Protein AF-A0A7Y8J894-F1 (afdb_monomer_lite)

pLDDT: mean 95.75, std 5.23, range [66.56, 98.44]

Foldseek 3Di:
DDDDPVRVVVVCVVPDDPVNDDPVRVVVVVVVVVVVVVCCVVCCPPPVNVVVVVVVVVVD

Secondary structure (DSSP, 8-state):
-PPPHHHHHHHHHHH--GGGS-HHHHHHHHHHHHHHHHHHHHHTTSHHHHHHHHHHHTT-

Sequence (60 aa):
MNKSISRTISEFAVNLQYKDLPKDVIHEVKRYLYDSIGCAFGGFHTKDVRIIRNIYHDMG

Structure (mmCIF, N/CA/C/O backbone):
data_AF-A0A7Y8J894-F1
#
_entry.id   AF-A0A7Y8J894-F1
#
loop_
_atom_site.group_PDB
_atom_site.id
_atom_site.type_symbol
_atom_site.label_atom_id
_atom_site.label_alt_id
_atom_site.label_comp_id
_atom_site.label_asym_id
_atom_site.label_entity_id
_atom_site.label_seq_id
_atom_site.pdbx_PDB_ins_code
_atom_site.Cartn_x
_atom_site.Cartn_y
_atom_site.Cartn_z
_atom_site.occupancy
_atom_site.B_iso_or_equiv
_atom_site.auth_seq_id
_atom_site.auth_comp_id
_atom_site.auth_asym_id
_atom_site.auth_atom_id
_atom_site.pdbx_PDB_model_num
ATOM 1 N N . MET A 1 1 ? -2.415 -7.107 32.567 1.00 66.56 1 MET A N 1
ATOM 2 C CA . MET A 1 1 ? -1.329 -7.080 31.561 1.00 66.56 1 MET A CA 1
ATOM 3 C C . MET A 1 1 ? -1.719 -6.113 30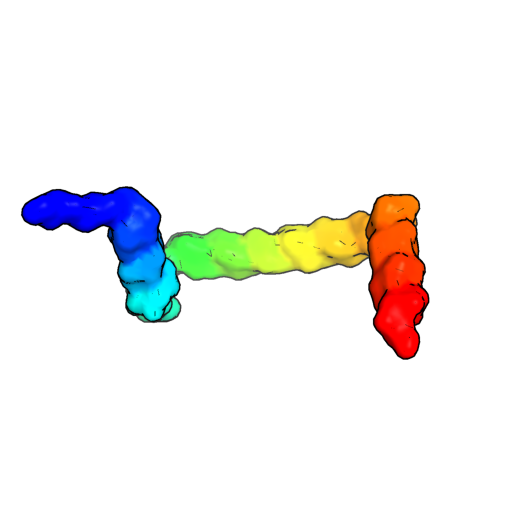.460 1.00 66.56 1 MET A C 1
ATOM 5 O O . MET A 1 1 ? -2.849 -6.194 29.995 1.00 66.56 1 MET A O 1
ATOM 9 N N . ASN A 1 2 ? -0.821 -5.213 30.059 1.00 85.38 2 ASN A N 1
ATOM 10 C CA . ASN A 1 2 ? -1.057 -4.353 28.898 1.00 85.38 2 ASN A CA 1
ATOM 11 C C . ASN A 1 2 ? -0.996 -5.186 27.612 1.00 85.38 2 ASN A C 1
ATOM 13 O O . ASN A 1 2 ? -0.223 -6.143 27.530 1.00 85.38 2 ASN A O 1
ATOM 17 N N . LYS A 1 3 ? -1.822 -4.836 26.620 1.00 93.12 3 LYS A N 1
ATOM 18 C CA . LYS A 1 3 ? -1.755 -5.452 25.289 1.00 93.12 3 LYS A CA 1
ATOM 19 C C . LYS A 1 3 ? -0.376 -5.187 24.679 1.00 93.12 3 LYS A C 1
ATOM 21 O O . LYS A 1 3 ? 0.203 -4.123 24.896 1.00 93.12 3 LYS A O 1
ATOM 26 N N . SER A 1 4 ? 0.142 -6.143 23.910 1.00 97.25 4 SER A N 1
ATOM 27 C CA . SER A 1 4 ? 1.341 -5.897 23.106 1.00 97.25 4 SER A CA 1
ATOM 28 C C . SER A 1 4 ? 1.040 -4.865 22.016 1.00 97.25 4 SER A C 1
ATOM 30 O O . SER A 1 4 ? -0.099 -4.746 21.562 1.00 97.25 4 SER A O 1
ATOM 32 N N . ILE A 1 5 ? 2.067 -4.149 21.552 1.00 97.38 5 ILE A N 1
ATOM 33 C CA . ILE A 1 5 ? 1.923 -3.168 20.465 1.00 97.38 5 ILE A CA 1
ATOM 34 C C . ILE A 1 5 ? 1.344 -3.837 19.212 1.00 97.38 5 ILE A C 1
ATOM 36 O O . ILE A 1 5 ? 0.397 -3.321 18.620 1.00 97.38 5 ILE A O 1
ATOM 40 N N . SER A 1 6 ? 1.835 -5.029 18.859 1.00 97.88 6 SER A N 1
ATOM 41 C CA . SER A 1 6 ? 1.310 -5.802 17.730 1.00 97.88 6 SER A CA 1
ATOM 42 C C . SER A 1 6 ? -0.179 -6.099 17.890 1.00 97.88 6 SER A C 1
ATOM 44 O O . SER A 1 6 ? -0.931 -5.957 16.932 1.00 97.88 6 SER A O 1
ATOM 46 N N . ARG A 1 7 ? -0.632 -6.446 19.106 1.00 97.69 7 ARG A N 1
ATOM 47 C CA . ARG A 1 7 ? -2.054 -6.702 19.359 1.00 97.69 7 ARG A CA 1
ATOM 48 C C . ARG A 1 7 ? -2.898 -5.444 19.155 1.00 97.69 7 ARG A C 1
ATOM 50 O O . ARG A 1 7 ? -3.961 -5.546 18.552 1.00 97.69 7 ARG A O 1
ATOM 57 N N . THR A 1 8 ? -2.422 -4.283 19.598 1.00 97.88 8 THR A N 1
ATOM 58 C CA . THR A 1 8 ? -3.106 -2.997 19.391 1.00 97.88 8 THR A CA 1
ATOM 59 C C . THR A 1 8 ? -3.227 -2.648 17.905 1.00 97.88 8 THR A C 1
ATOM 61 O O . THR A 1 8 ? -4.310 -2.290 17.449 1.00 97.88 8 THR A O 1
ATOM 64 N N . ILE A 1 9 ? -2.148 -2.804 17.129 1.00 98.06 9 ILE A N 1
ATOM 65 C CA . ILE A 1 9 ? -2.152 -2.510 15.685 1.00 98.06 9 ILE A CA 1
ATOM 66 C C . ILE A 1 9 ? -3.075 -3.475 14.935 1.00 98.06 9 ILE A C 1
ATOM 68 O O . ILE A 1 9 ? -3.875 -3.036 14.111 1.00 98.06 9 ILE A O 1
ATOM 72 N N . SER A 1 10 ? -3.012 -4.776 15.238 1.00 98.12 10 SER A N 1
ATOM 73 C CA . SER A 1 10 ? -3.901 -5.767 14.627 1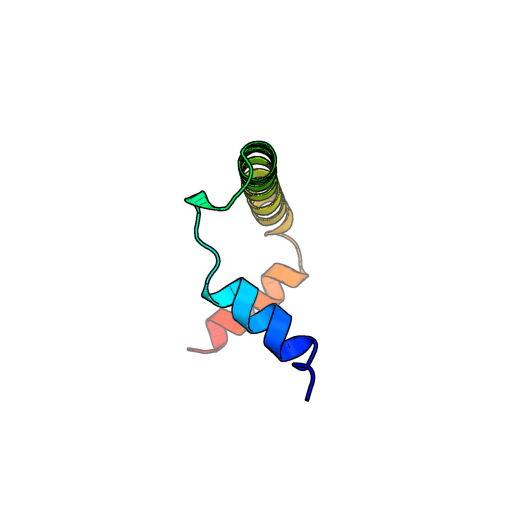.00 98.12 10 SER A CA 1
ATOM 74 C C . SER A 1 10 ? -5.368 -5.463 14.904 1.00 98.12 10 SER A C 1
ATOM 76 O O . SER A 1 10 ? -6.176 -5.523 13.987 1.00 98.12 10 SER A O 1
ATOM 78 N N . GLU A 1 11 ? -5.721 -5.117 16.145 1.00 97.88 11 GLU A N 1
ATOM 79 C CA . GLU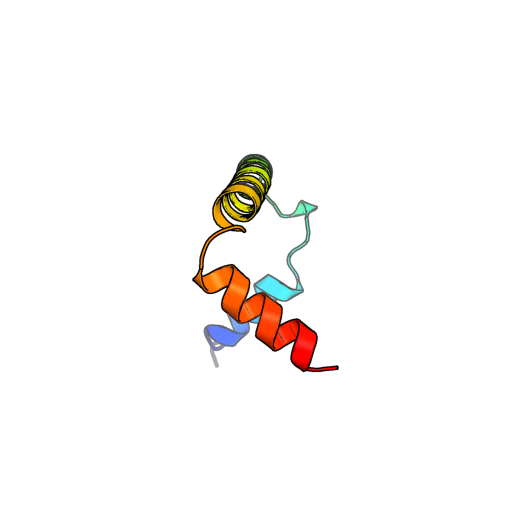 A 1 11 ? -7.100 -4.776 16.504 1.00 97.88 11 GLU A CA 1
ATOM 80 C C . GLU A 1 11 ? -7.594 -3.517 15.785 1.00 97.88 11 GLU A C 1
ATOM 82 O O . GLU A 1 11 ? -8.743 -3.498 15.352 1.00 97.88 11 GLU A O 1
ATOM 87 N N . PHE A 1 12 ? -6.750 -2.499 15.604 1.00 97.69 12 PHE A N 1
ATOM 88 C CA . PHE A 1 12 ? -7.097 -1.350 14.766 1.00 97.69 12 PHE A CA 1
ATOM 89 C C . PHE A 1 12 ? -7.335 -1.778 13.311 1.00 97.69 12 PHE A C 1
ATOM 91 O O . PHE A 1 12 ? -8.400 -1.513 12.761 1.00 97.69 12 PHE A O 1
ATOM 98 N N . ALA A 1 13 ? -6.383 -2.496 12.708 1.00 97.62 13 ALA A N 1
ATOM 99 C CA . ALA A 1 13 ? -6.423 -2.853 11.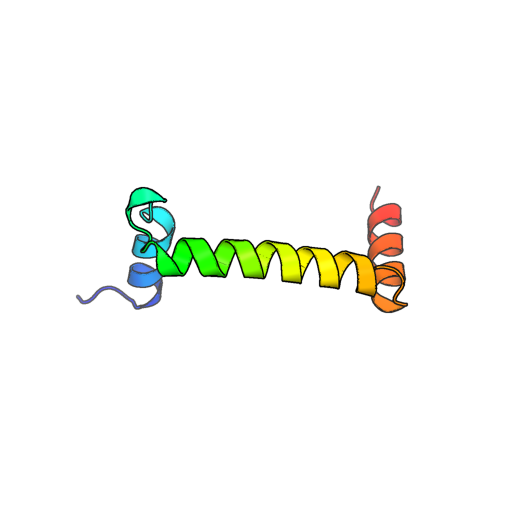291 1.00 97.62 13 ALA A CA 1
ATOM 100 C C . ALA A 1 13 ? -7.641 -3.713 10.913 1.00 97.62 13 ALA A C 1
ATOM 102 O O . ALA A 1 13 ? -8.225 -3.501 9.855 1.00 97.62 13 ALA A O 1
ATOM 103 N N . VAL A 1 14 ? -8.042 -4.664 11.767 1.00 98.06 14 VAL A N 1
ATOM 104 C CA . VAL A 1 14 ? -9.180 -5.558 11.473 1.00 98.06 14 VAL A CA 1
ATOM 105 C C . VAL A 1 14 ? -10.545 -4.921 11.728 1.00 98.06 14 VAL A C 1
ATOM 107 O O . VAL A 1 14 ? -11.534 -5.387 11.170 1.00 98.06 14 VAL A O 1
ATOM 110 N N . ASN A 1 15 ? -10.620 -3.891 12.578 1.00 98.38 15 ASN A N 1
ATOM 111 C CA . ASN A 1 15 ? -11.886 -3.239 12.932 1.00 98.38 15 ASN A CA 1
ATOM 112 C C . ASN A 1 15 ? -12.119 -1.915 12.194 1.00 98.38 15 ASN A C 1
ATOM 114 O O . ASN A 1 15 ? -13.233 -1.399 12.244 1.00 98.38 15 ASN A O 1
ATOM 118 N N . LEU A 1 16 ? -11.100 -1.360 11.531 1.00 97.81 16 LEU A N 1
ATOM 119 C CA . LEU A 1 16 ? -11.207 -0.103 10.797 1.00 97.81 16 LEU A CA 1
ATOM 120 C C . LEU A 1 16 ? -12.248 -0.209 9.675 1.00 97.81 16 LEU A C 1
ATOM 122 O O . LEU A 1 16 ? -12.144 -1.057 8.787 1.00 97.81 16 LEU A O 1
ATOM 126 N N . GLN A 1 17 ? -13.232 0.687 9.682 1.00 98.25 17 GLN A N 1
ATOM 127 C CA . GLN A 1 17 ? -14.231 0.807 8.627 1.00 98.25 17 GLN A CA 1
ATOM 128 C C . GLN A 1 17 ? -14.012 2.092 7.829 1.00 98.25 17 GLN A C 1
ATOM 130 O O . GLN A 1 17 ? -13.507 3.092 8.330 1.00 98.25 17 GLN A O 1
ATOM 135 N N . TYR A 1 18 ? -14.464 2.109 6.573 1.00 97.12 18 TYR A N 1
ATOM 136 C CA . TYR A 1 18 ? -14.324 3.290 5.713 1.00 97.12 18 TYR A CA 1
ATOM 137 C C . TYR A 1 18 ? -14.955 4.557 6.318 1.00 97.12 18 TYR A C 1
ATOM 139 O O . TYR A 1 18 ? -14.428 5.652 6.152 1.00 97.12 18 TYR A O 1
ATOM 147 N N . LYS A 1 19 ? -16.067 4.414 7.052 1.00 97.81 19 LYS A N 1
ATOM 148 C CA . LYS A 1 19 ? -16.754 5.529 7.728 1.00 97.81 19 LYS A CA 1
ATOM 149 C C . LYS A 1 19 ? -15.927 6.169 8.851 1.00 97.81 19 LYS A C 1
ATOM 151 O O . LYS A 1 19 ? -16.220 7.296 9.232 1.00 97.81 19 LYS A O 1
ATOM 156 N N . ASP A 1 20 ? -14.932 5.450 9.368 1.00 97.88 20 ASP A N 1
ATOM 157 C CA . ASP A 1 20 ? -14.050 5.924 10.435 1.00 97.88 20 ASP A CA 1
ATOM 158 C C . ASP A 1 20 ? -12.914 6.796 9.871 1.00 97.88 20 ASP A C 1
ATOM 160 O O . ASP A 1 20 ? -12.182 7.433 10.628 1.00 97.88 20 ASP A O 1
ATOM 164 N N . LEU A 1 21 ? -12.753 6.838 8.540 1.00 97.81 21 LEU A N 1
ATOM 165 C CA . LEU A 1 21 ? -11.706 7.606 7.878 1.00 97.81 21 LEU A CA 1
ATOM 166 C C . LEU A 1 21 ? -12.069 9.101 7.801 1.00 97.81 21 LEU A C 1
ATOM 168 O O . LEU A 1 21 ? -13.129 9.456 7.271 1.00 97.81 21 LEU A O 1
ATOM 172 N N . PRO A 1 22 ? -11.168 10.000 8.237 1.00 98.38 22 PRO A N 1
ATOM 173 C CA . PRO A 1 22 ? -11.303 11.431 7.999 1.00 98.38 22 PRO A CA 1
ATOM 174 C C . PRO A 1 22 ? -11.395 11.771 6.502 1.00 98.38 22 PRO A C 1
ATOM 176 O O . PRO A 1 22 ? -10.830 11.090 5.640 1.00 98.38 22 PRO A O 1
ATOM 179 N N . LYS A 1 23 ? -12.116 12.848 6.167 1.00 98.25 23 LYS A N 1
ATOM 180 C CA . LYS A 1 23 ? -12.367 13.236 4.765 1.00 98.25 23 LYS A CA 1
ATOM 181 C C . LYS A 1 23 ? -11.086 13.585 4.004 1.00 98.25 23 LYS A C 1
ATOM 183 O O . LYS A 1 23 ? -10.974 13.265 2.823 1.00 98.25 23 LYS A O 1
ATOM 188 N N . ASP A 1 24 ? -10.148 14.240 4.671 1.00 98.44 24 ASP A N 1
ATOM 189 C CA . ASP A 1 24 ? -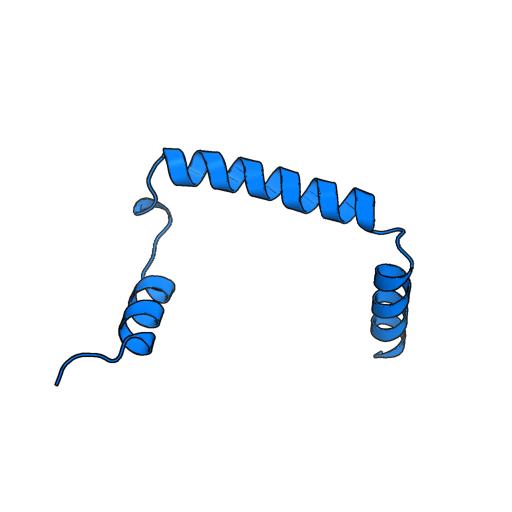8.818 14.581 4.168 1.00 98.44 24 ASP A CA 1
ATOM 190 C C . ASP A 1 24 ? -7.979 13.326 3.894 1.00 9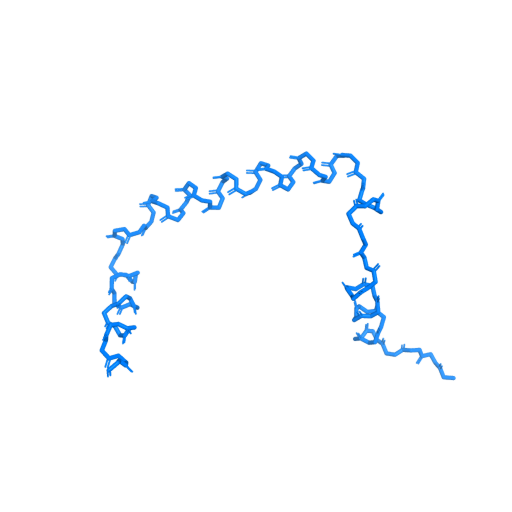8.44 24 ASP A C 1
ATOM 192 O O . ASP A 1 24 ? -7.397 13.209 2.818 1.00 98.44 24 ASP A O 1
ATOM 196 N N . VAL A 1 25 ? -8.024 12.326 4.783 1.00 98.25 25 VAL A N 1
ATOM 197 C CA . VAL A 1 25 ? -7.367 11.025 4.556 1.00 98.25 25 VAL A CA 1
ATOM 198 C C . VAL A 1 25 ? -7.919 10.346 3.301 1.00 98.25 25 VAL A C 1
ATOM 200 O O . VAL A 1 25 ? -7.153 9.896 2.452 1.00 98.25 25 VAL A O 1
ATOM 203 N N . ILE A 1 26 ? -9.244 10.315 3.128 1.00 98.31 26 ILE A N 1
ATOM 204 C CA . ILE A 1 26 ? -9.873 9.758 1.918 1.00 98.31 26 ILE A CA 1
ATOM 205 C C . ILE A 1 26 ? -9.420 10.513 0.660 1.00 98.31 26 ILE A C 1
ATOM 207 O O . ILE A 1 26 ? -9.187 9.896 -0.382 1.00 98.31 26 ILE A O 1
ATOM 211 N N . HIS A 1 27 ? -9.337 11.843 0.730 1.00 98.25 27 HIS A N 1
ATOM 212 C CA . HIS A 1 27 ? -8.912 12.672 -0.394 1.00 98.25 27 HIS A CA 1
ATOM 213 C C . HIS A 1 27 ? -7.476 12.346 -0.824 1.00 98.25 27 HIS A C 1
ATOM 215 O O . HIS A 1 27 ? -7.236 12.092 -2.006 1.00 98.25 27 HIS A O 1
ATOM 221 N N . GLU A 1 28 ? -6.546 12.278 0.126 1.00 98.44 28 GLU A N 1
ATOM 222 C CA . GLU A 1 28 ? -5.139 11.995 -0.167 1.00 98.44 28 GLU A CA 1
ATOM 223 C C . GLU A 1 28 ? -4.914 10.551 -0.622 1.00 98.44 28 GLU A C 1
ATOM 225 O O . GLU A 1 28 ? -4.224 10.322 -1.613 1.00 98.44 28 GLU A O 1
ATOM 230 N N . VAL A 1 29 ? -5.580 9.565 -0.010 1.00 97.81 29 VAL A N 1
ATOM 231 C CA . VAL A 1 29 ? -5.467 8.158 -0.442 1.00 97.81 29 VAL A CA 1
ATOM 232 C C . VAL A 1 29 ? -5.918 7.978 -1.893 1.00 97.81 29 VAL A C 1
ATOM 234 O O . VAL A 1 29 ? -5.293 7.229 -2.645 1.00 97.81 29 VAL A O 1
ATOM 237 N N . LYS A 1 30 ? -6.955 8.701 -2.337 1.00 97.94 30 LYS A N 1
ATOM 238 C CA . LYS A 1 30 ? -7.354 8.698 -3.754 1.00 97.94 30 LYS A CA 1
ATOM 239 C C . LYS A 1 30 ? -6.245 9.237 -4.659 1.00 97.94 30 LYS A C 1
ATOM 241 O O . LYS A 1 30 ? -6.017 8.666 -5.721 1.00 97.94 30 LYS A O 1
ATOM 246 N N . ARG A 1 31 ? -5.541 10.298 -4.254 1.00 98.25 31 ARG A N 1
ATOM 247 C CA . ARG A 1 31 ? -4.403 10.847 -5.012 1.00 98.25 31 ARG A CA 1
ATOM 248 C C . ARG A 1 31 ? -3.233 9.865 -5.059 1.00 98.25 31 ARG A C 1
ATOM 250 O O . ARG A 1 31 ? -2.688 9.644 -6.136 1.00 98.25 31 ARG A O 1
ATOM 257 N N . TYR A 1 32 ? -2.909 9.223 -3.938 1.00 98.06 32 TYR A N 1
ATOM 258 C CA . TYR A 1 32 ? -1.853 8.207 -3.873 1.00 98.06 32 TYR A CA 1
ATOM 259 C C . TYR A 1 32 ? -2.164 6.971 -4.713 1.00 98.06 32 TYR A C 1
ATOM 261 O O . TYR A 1 32 ? -1.249 6.365 -5.268 1.00 98.06 32 TYR A O 1
ATOM 269 N N . LEU A 1 33 ? -3.443 6.612 -4.859 1.00 98.06 33 LEU A N 1
ATOM 270 C CA . LEU A 1 33 ? -3.844 5.536 -5.759 1.00 98.06 33 LEU A CA 1
ATOM 271 C C . LEU A 1 33 ? -3.508 5.880 -7.217 1.00 98.06 33 LEU A C 1
ATOM 273 O O . LEU A 1 33 ? -2.912 5.058 -7.911 1.00 98.06 33 LEU A O 1
ATOM 277 N N . TYR A 1 34 ? -3.836 7.096 -7.668 1.00 97.75 34 TYR A N 1
ATOM 278 C CA . TYR A 1 34 ? -3.473 7.551 -9.015 1.00 97.75 34 TYR A CA 1
ATOM 279 C C . TYR A 1 34 ? -1.959 7.612 -9.216 1.00 97.75 34 TYR A C 1
ATOM 281 O O . TYR A 1 34 ? -1.471 7.163 -10.250 1.00 97.75 34 TYR A O 1
ATOM 289 N N . ASP A 1 35 ? -1.222 8.120 -8.228 1.00 98.06 35 ASP A N 1
ATOM 290 C CA . ASP A 1 35 ? 0.240 8.188 -8.264 1.00 98.06 35 ASP A CA 1
ATOM 291 C C . ASP A 1 35 ? 0.880 6.795 -8.373 1.00 98.06 35 ASP A C 1
ATOM 293 O O . ASP A 1 35 ? 1.684 6.545 -9.271 1.00 98.06 35 ASP A O 1
ATOM 297 N N . SER A 1 36 ? 0.442 5.850 -7.537 1.00 97.69 36 SER A N 1
ATOM 298 C CA . SER A 1 36 ? 0.944 4.470 -7.536 1.00 97.69 36 SER A CA 1
ATOM 299 C C . SER A 1 36 ? 0.702 3.781 -8.879 1.00 97.69 36 SER A C 1
ATOM 301 O O . SER A 1 36 ? 1.594 3.123 -9.415 1.00 97.69 36 SER A O 1
ATOM 303 N N . ILE A 1 37 ? -0.495 3.954 -9.449 1.00 97.50 37 ILE A N 1
ATOM 304 C CA . ILE A 1 37 ? -0.849 3.400 -10.761 1.00 97.50 37 ILE A CA 1
ATOM 305 C C . ILE A 1 37 ? -0.012 4.059 -11.865 1.00 97.50 37 ILE A C 1
ATOM 307 O O . ILE A 1 37 ? 0.527 3.361 -12.724 1.00 97.50 37 ILE A O 1
ATOM 311 N N . GLY A 1 38 ? 0.140 5.385 -11.835 1.00 96.94 38 GLY A N 1
ATOM 312 C CA . GLY A 1 38 ? 0.963 6.126 -12.790 1.00 96.94 38 GLY A CA 1
ATOM 313 C C . GLY A 1 38 ? 2.422 5.669 -12.772 1.00 96.94 38 GLY A C 1
ATOM 314 O O . GLY A 1 38 ? 2.982 5.345 -13.821 1.00 96.94 38 GLY A O 1
ATOM 315 N N . CYS A 1 39 ? 3.012 5.552 -11.581 1.00 96.00 39 CYS A N 1
ATOM 316 C CA . CYS A 1 39 ? 4.361 5.025 -11.391 1.00 96.00 39 CYS A CA 1
ATOM 317 C C . CYS A 1 39 ? 4.486 3.581 -11.886 1.00 96.00 39 CYS A C 1
ATOM 319 O O . CYS A 1 39 ? 5.458 3.252 -12.567 1.00 96.00 39 CYS A O 1
ATOM 321 N N . ALA A 1 40 ? 3.499 2.726 -11.602 1.00 95.44 40 ALA A N 1
ATOM 322 C CA . ALA A 1 40 ? 3.499 1.345 -12.070 1.00 95.44 40 ALA A CA 1
ATOM 323 C C . ALA A 1 40 ? 3.513 1.266 -13.603 1.00 95.44 40 ALA A C 1
ATOM 325 O O . ALA A 1 40 ? 4.355 0.568 -14.163 1.00 95.44 40 ALA A O 1
ATOM 326 N N . PHE A 1 41 ? 2.648 2.017 -14.294 1.00 94.81 41 PHE A N 1
ATOM 327 C CA . PHE A 1 41 ? 2.628 2.046 -15.761 1.00 94.81 41 PHE A CA 1
ATOM 328 C C . PHE A 1 41 ? 3.911 2.636 -16.357 1.00 94.81 41 PHE A C 1
ATOM 330 O O . PHE A 1 41 ? 4.454 2.076 -17.312 1.00 94.81 41 PHE A O 1
ATOM 337 N N . GLY A 1 42 ? 4.427 3.725 -15.781 1.00 94.69 42 GLY A N 1
ATOM 338 C CA . GLY A 1 42 ? 5.678 4.341 -16.229 1.00 94.69 42 GLY A CA 1
ATOM 339 C C . GLY A 1 42 ? 6.888 3.418 -16.046 1.00 94.69 42 GLY A C 1
ATOM 340 O O . GLY A 1 42 ? 7.726 3.297 -16.939 1.00 94.69 42 GLY A O 1
ATOM 341 N N . GLY A 1 43 ? 6.952 2.714 -14.915 1.00 94.50 43 GLY A N 1
ATOM 342 C CA . GLY A 1 43 ? 8.041 1.804 -14.557 1.00 94.50 43 GLY A CA 1
ATOM 343 C C . GLY A 1 43 ? 7.912 0.386 -15.120 1.00 94.50 43 GLY A C 1
ATOM 344 O O . GLY A 1 43 ? 8.865 -0.390 -15.031 1.00 94.50 43 GLY A O 1
ATOM 345 N N . PHE A 1 44 ? 6.777 0.025 -15.724 1.00 92.62 44 PHE A N 1
ATOM 346 C CA . PHE A 1 44 ? 6.497 -1.355 -16.143 1.00 92.62 44 PHE A CA 1
ATOM 347 C C . PHE A 1 44 ? 7.503 -1.912 -17.162 1.00 92.62 44 PHE A C 1
ATOM 349 O O . PHE A 1 44 ? 7.764 -3.112 -17.215 1.00 92.62 44 PHE A O 1
ATOM 356 N N . HIS A 1 45 ? 8.102 -1.034 -17.967 1.00 92.81 45 HIS A N 1
ATOM 357 C CA . HIS A 1 45 ? 9.072 -1.398 -19.000 1.00 92.81 45 HIS A CA 1
ATOM 358 C C . HIS A 1 45 ? 10.522 -1.434 -18.490 1.00 92.81 45 HIS A C 1
ATOM 360 O O . HIS A 1 45 ? 11.453 -1.597 -19.285 1.00 92.81 45 HIS A O 1
ATOM 366 N N . THR A 1 46 ? 10.749 -1.273 -17.186 1.00 96.50 46 THR A N 1
ATOM 367 C CA . THR A 1 46 ? 12.088 -1.393 -16.596 1.00 96.50 46 THR A CA 1
ATOM 368 C C . THR A 1 46 ? 12.595 -2.838 -16.657 1.00 96.50 46 THR A C 1
ATOM 370 O O . THR A 1 46 ? 11.831 -3.799 -16.791 1.00 96.50 46 THR A O 1
ATOM 373 N N . LYS A 1 47 ? 13.922 -3.005 -16.608 1.00 97.25 47 LYS A N 1
ATOM 374 C CA . LYS A 1 47 ? 14.565 -4.325 -16.695 1.00 97.25 47 LYS A CA 1
ATOM 375 C C . LYS A 1 47 ? 14.123 -5.242 -15.553 1.00 97.25 47 LYS A C 1
ATOM 377 O O . LYS A 1 47 ? 13.807 -6.400 -15.810 1.00 97.25 47 LYS A O 1
ATOM 382 N N . ASP A 1 48 ? 14.057 -4.712 -14.338 1.00 96.00 48 ASP A N 1
ATOM 383 C CA . ASP A 1 48 ? 13.764 -5.494 -13.136 1.00 96.00 48 ASP A CA 1
ATOM 384 C C . ASP A 1 48 ? 12.327 -6.029 -13.154 1.00 96.00 48 ASP A C 1
ATOM 386 O O . ASP A 1 48 ? 12.098 -7.209 -12.888 1.00 96.00 48 ASP A O 1
ATOM 390 N N . VAL A 1 49 ? 11.365 -5.207 -13.595 1.00 96.06 49 VAL A N 1
ATOM 391 C CA . VAL A 1 49 ? 9.965 -5.632 -13.751 1.00 96.06 49 VAL A CA 1
ATOM 392 C C . VAL A 1 49 ? 9.826 -6.721 -14.820 1.00 96.06 49 VAL A C 1
ATOM 394 O O . VAL A 1 49 ? 9.093 -7.688 -14.609 1.00 96.06 49 VAL A O 1
ATOM 397 N N . ARG A 1 50 ? 10.563 -6.636 -15.940 1.00 94.62 50 ARG A N 1
ATOM 398 C CA . ARG A 1 50 ? 10.586 -7.720 -16.943 1.00 94.62 50 ARG A CA 1
ATOM 399 C C . ARG A 1 50 ? 11.124 -9.033 -16.378 1.00 94.62 50 ARG A C 1
ATOM 401 O O . ARG A 1 50 ? 10.565 -10.078 -16.689 1.00 94.62 50 ARG A O 1
ATOM 408 N N . ILE A 1 51 ? 12.183 -8.989 -15.567 1.00 96.06 51 ILE A N 1
ATOM 409 C CA . ILE A 1 51 ? 12.760 -10.194 -14.951 1.00 96.06 51 ILE A CA 1
ATOM 410 C C . ILE A 1 51 ? 11.722 -10.874 -14.054 1.00 96.06 51 ILE A C 1
ATOM 412 O O . ILE A 1 51 ? 11.455 -12.059 -14.232 1.00 96.06 51 ILE A O 1
ATOM 416 N N . ILE A 1 52 ? 11.090 -10.119 -13.149 1.00 95.94 52 ILE A N 1
ATOM 417 C CA . ILE A 1 52 ? 10.056 -10.655 -12.249 1.00 95.94 52 ILE A CA 1
ATOM 418 C C . ILE A 1 52 ? 8.875 -11.215 -13.048 1.00 95.94 52 ILE A C 1
ATOM 420 O O . ILE A 1 52 ? 8.382 -12.299 -12.744 1.00 95.94 52 ILE A O 1
ATOM 424 N N . ARG A 1 53 ? 8.439 -10.507 -14.096 1.00 94.56 53 ARG A N 1
ATOM 425 C CA . ARG A 1 53 ? 7.357 -10.967 -14.973 1.00 94.56 53 ARG A CA 1
ATOM 426 C C . ARG A 1 53 ? 7.691 -12.303 -15.638 1.00 94.56 53 ARG A C 1
ATOM 428 O O . ARG A 1 53 ? 6.817 -13.158 -15.688 1.00 94.56 53 ARG A O 1
ATOM 435 N N . ASN A 1 54 ? 8.905 -12.475 -16.157 1.00 95.19 54 ASN A N 1
ATOM 436 C CA . ASN A 1 54 ? 9.310 -13.727 -16.798 1.00 95.19 54 ASN A CA 1
ATOM 437 C C . ASN A 1 54 ? 9.310 -14.883 -15.793 1.00 95.19 54 ASN A C 1
ATOM 439 O O . ASN A 1 54 ? 8.680 -15.895 -16.063 1.00 95.19 54 ASN A O 1
ATOM 443 N N . ILE A 1 55 ? 9.895 -14.679 -14.603 1.00 96.38 55 ILE A N 1
ATOM 444 C CA . ILE A 1 55 ? 9.852 -15.673 -13.518 1.00 96.38 55 ILE A CA 1
ATOM 445 C C . ILE A 1 55 ? 8.404 -16.079 -13.225 1.00 96.38 55 ILE A C 1
ATOM 447 O O . ILE A 1 55 ? 8.113 -17.262 -13.141 1.00 96.38 55 ILE A O 1
ATOM 451 N N . TYR A 1 56 ? 7.489 -15.111 -13.110 1.00 95.38 56 TYR A N 1
ATOM 452 C CA . TYR A 1 56 ? 6.074 -15.389 -12.860 1.00 95.38 56 TYR A CA 1
ATOM 453 C C . TYR A 1 56 ? 5.408 -16.220 -13.973 1.00 95.38 56 TYR A C 1
ATOM 455 O O . TYR A 1 56 ? 4.594 -17.085 -13.662 1.00 95.38 56 TYR A O 1
ATOM 463 N N . HIS A 1 57 ? 5.740 -15.986 -15.250 1.00 94.94 57 HIS A N 1
ATOM 464 C CA . HIS A 1 57 ? 5.213 -16.786 -16.371 1.00 94.94 57 HIS A CA 1
ATOM 465 C C . HIS A 1 57 ? 5.769 -18.211 -16.396 1.00 94.94 57 HIS A C 1
ATOM 467 O O . HIS A 1 57 ? 5.050 -19.122 -16.791 1.00 94.94 57 HIS A O 1
ATOM 473 N N . ASP A 1 58 ? 7.002 -18.406 -15.933 1.00 95.94 58 ASP A N 1
ATOM 474 C CA . ASP A 1 58 ? 7.661 -19.716 -15.886 1.00 95.94 58 ASP A CA 1
ATOM 475 C C . ASP A 1 58 ? 7.219 -20.574 -14.678 1.00 95.94 58 ASP A C 1
ATOM 477 O O . ASP A 1 58 ? 7.625 -21.727 -14.555 1.00 95.94 58 ASP A O 1
ATOM 481 N N . MET A 1 59 ? 6.417 -20.023 -13.755 1.00 93.12 59 MET A N 1
ATOM 482 C CA . MET A 1 59 ? 5.915 -20.732 -12.565 1.00 93.12 59 MET A CA 1
ATOM 483 C C . MET A 1 59 ? 4.684 -21.623 -12.827 1.00 93.12 59 MET A C 1
ATOM 485 O O . MET A 1 59 ? 4.243 -22.303 -11.896 1.00 93.12 59 MET A O 1
ATOM 489 N N . GLY A 1 60 ? 4.104 -21.586 -14.032 1.00 74.06 60 GLY A N 1
ATOM 490 C CA . GLY A 1 60 ? 2.982 -22.441 -14.458 1.00 74.06 60 GLY A CA 1
ATOM 491 C C . GLY A 1 60 ? 3.440 -23.699 -15.181 1.00 74.06 60 GLY A C 1
ATOM 492 O O . GLY A 1 60 ? 2.694 -24.700 -15.097 1.00 74.06 60 GLY A O 1
#

Radius of gyration: 18.59 Å; chains: 1; bounding box: 31×37×51 Å